Protein AF-A0ABD7X5C3-F1 (afdb_monomer_lite)

pLDDT: mean 83.84, std 7.73, range [50.41, 90.19]

Sequence (64 aa):
MTEFENVRDALKDAIEIADAKSWGDIKEGGTVRPVTIQDVQDLMQERLYNIADLLGMSDLYLDD

Secondary structure (DSSP, 8-state):
----SSHHHHHHHHHHHHH-S---EEEETTEEEEPPHHHHHHHHHHHHHHHHHHHT-GGGTS--

Radius of gyration: 13.46 Å; chains: 1; bounding box: 36×25×30 Å

Organism: Pediococcus pentosaceus (NCBI:txid1255)

Structure (mmCIF, N/CA/C/O backbone):
data_AF-A0ABD7X5C3-F1
#
_entry.id   AF-A0ABD7X5C3-F1
#
loop_
_atom_site.group_PDB
_atom_site.id
_atom_site.type_symbol
_atom_site.label_atom_id
_atom_site.label_alt_id
_atom_site.label_comp_id
_atom_site.label_asym_id
_atom_site.label_entity_id
_atom_site.label_seq_id
_atom_site.pdbx_PDB_ins_code
_atom_site.Cartn_x
_atom_site.Cartn_y
_atom_site.Cartn_z
_atom_site.occupancy
_atom_site.B_iso_or_equiv
_atom_site.auth_seq_id
_atom_site.auth_comp_id
_atom_site.auth_asym_id
_atom_site.auth_atom_id
_atom_site.pdbx_PDB_model_num
ATOM 1 N N . MET A 1 1 ? 5.179 -9.581 0.913 1.00 56.22 1 MET A N 1
ATOM 2 C CA . MET A 1 1 ? 4.113 -9.077 1.791 1.00 56.22 1 MET A CA 1
ATOM 3 C C . MET A 1 1 ? 4.765 -8.367 2.961 1.00 56.22 1 MET A C 1
ATOM 5 O O . MET A 1 1 ? 5.340 -9.015 3.827 1.00 56.22 1 MET A O 1
ATOM 9 N N . THR A 1 2 ? 4.808 -7.041 2.907 1.00 66.06 2 THR A N 1
ATOM 10 C CA . THR A 1 2 ? 5.308 -6.224 4.017 1.00 66.06 2 THR A CA 1
ATOM 11 C C . THR A 1 2 ? 4.116 -5.933 4.918 1.00 66.06 2 THR A C 1
ATOM 13 O O . THR A 1 2 ? 3.284 -5.105 4.559 1.00 66.06 2 THR A O 1
ATOM 16 N N . GLU A 1 3 ? 4.008 -6.648 6.032 1.00 70.12 3 GLU A N 1
ATOM 17 C CA . GLU A 1 3 ? 2.973 -6.418 7.043 1.00 70.12 3 GLU A CA 1
ATOM 18 C C . GLU A 1 3 ? 3.364 -5.218 7.913 1.00 70.12 3 GLU A C 1
ATOM 20 O O . GLU A 1 3 ? 4.534 -5.052 8.269 1.00 70.12 3 GLU A O 1
ATOM 25 N N . PHE A 1 4 ? 2.397 -4.365 8.241 1.00 81.50 4 PHE A N 1
ATOM 26 C CA . PHE A 1 4 ? 2.617 -3.211 9.112 1.00 81.50 4 PHE A CA 1
ATOM 27 C C . PHE A 1 4 ? 1.968 -3.438 10.469 1.00 81.50 4 PHE A C 1
ATOM 29 O O . PHE A 1 4 ? 0.858 -3.947 10.555 1.00 81.50 4 PHE A O 1
ATOM 36 N N . GLU A 1 5 ? 2.626 -2.990 11.536 1.00 80.38 5 GLU A N 1
ATOM 37 C CA . GLU A 1 5 ? 2.083 -3.095 12.896 1.00 80.38 5 GLU A CA 1
ATOM 38 C C . GLU A 1 5 ? 1.063 -1.991 13.215 1.00 80.38 5 GLU A C 1
ATOM 40 O O . GLU A 1 5 ? 0.288 -2.108 14.163 1.00 80.38 5 GLU A O 1
ATOM 45 N N . ASN A 1 6 ? 1.068 -0.887 12.459 1.00 85.88 6 ASN A N 1
ATOM 46 C CA . ASN A 1 6 ? 0.174 0.240 12.698 1.00 85.88 6 ASN A CA 1
ATOM 47 C C . ASN A 1 6 ? -0.266 0.944 11.404 1.00 85.88 6 ASN A C 1
ATOM 49 O O . ASN A 1 6 ? 0.457 1.006 10.409 1.00 85.88 6 ASN A O 1
ATOM 53 N N . VAL A 1 7 ? -1.471 1.523 11.453 1.00 88.31 7 VAL A N 1
ATOM 54 C CA . VAL A 1 7 ? -2.127 2.187 10.311 1.00 88.31 7 VAL A CA 1
ATOM 55 C C . VAL A 1 7 ? -1.310 3.370 9.789 1.00 88.31 7 VAL A C 1
ATOM 57 O O . VAL A 1 7 ? -1.318 3.654 8.595 1.00 88.31 7 VAL A O 1
ATOM 60 N N . ARG A 1 8 ? -0.598 4.076 10.675 1.00 89.00 8 ARG A N 1
ATOM 61 C CA . ARG A 1 8 ? 0.202 5.249 10.304 1.00 89.00 8 ARG A CA 1
ATOM 62 C C . ARG A 1 8 ? 1.333 4.862 9.354 1.00 89.00 8 ARG A C 1
ATOM 64 O O . ARG A 1 8 ? 1.534 5.562 8.365 1.00 89.00 8 ARG A O 1
ATOM 71 N N . ASP A 1 9 ? 2.043 3.782 9.647 1.00 88.75 9 ASP A N 1
ATOM 72 C CA . ASP A 1 9 ? 3.162 3.316 8.833 1.00 88.75 9 ASP A CA 1
ATOM 73 C C . ASP A 1 9 ? 2.666 2.745 7.503 1.00 88.75 9 ASP A C 1
ATOM 75 O O . ASP A 1 9 ? 3.219 3.079 6.456 1.00 88.75 9 ASP A O 1
ATOM 79 N N . ALA A 1 10 ? 1.549 2.011 7.525 1.00 87.62 10 ALA A N 1
ATOM 80 C CA . ALA A 1 10 ? 0.908 1.509 6.311 1.00 87.62 10 ALA A CA 1
ATOM 81 C C . ALA A 1 10 ? 0.437 2.643 5.378 1.00 87.62 10 ALA A C 1
ATOM 83 O O . ALA A 1 10 ? 0.673 2.602 4.171 1.00 87.62 10 ALA A O 1
ATOM 84 N N . LEU A 1 11 ? -0.180 3.694 5.933 1.00 87.88 11 LEU A N 1
ATOM 85 C CA . LEU A 1 11 ? -0.596 4.877 5.172 1.00 87.88 11 LEU A CA 1
ATOM 86 C C . LEU A 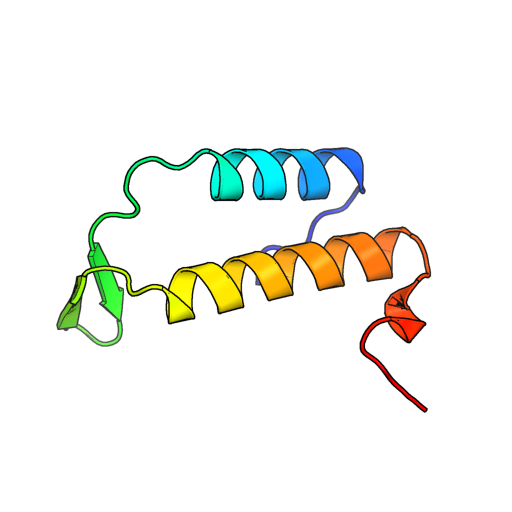1 11 ? 0.593 5.664 4.629 1.00 87.88 11 LEU A C 1
ATOM 88 O O . LEU A 1 11 ? 0.533 6.170 3.511 1.00 87.88 11 LEU A O 1
ATOM 92 N N . LYS A 1 12 ? 1.662 5.796 5.417 1.00 89.25 12 LYS A N 1
ATOM 93 C CA . LYS A 1 12 ? 2.859 6.511 4.980 1.00 89.25 12 LYS A CA 1
ATOM 94 C C . LYS A 1 12 ? 3.486 5.823 3.768 1.00 89.25 12 LYS A C 1
ATOM 96 O O . LYS A 1 12 ? 3.784 6.501 2.791 1.00 89.25 12 LYS A O 1
ATOM 101 N N . ASP A 1 13 ? 3.610 4.500 3.807 1.00 87.44 13 ASP A N 1
ATOM 102 C CA . ASP A 1 13 ? 4.122 3.717 2.681 1.00 87.44 13 ASP A CA 1
ATOM 103 C C . ASP A 1 13 ? 3.204 3.824 1.452 1.00 87.44 13 ASP A C 1
ATOM 105 O O . ASP A 1 13 ? 3.681 4.078 0.351 1.00 87.44 13 ASP A O 1
ATOM 109 N N . ALA A 1 14 ? 1.878 3.764 1.634 1.00 87.88 14 ALA A N 1
ATOM 110 C CA . ALA A 1 14 ? 0.922 3.963 0.541 1.00 87.88 14 ALA A CA 1
ATOM 111 C C . ALA A 1 14 ? 1.043 5.351 -0.124 1.00 87.88 14 ALA A C 1
ATOM 113 O O . ALA A 1 14 ? 0.916 5.472 -1.343 1.00 87.88 14 ALA A O 1
ATOM 114 N N . ILE A 1 15 ? 1.316 6.402 0.657 1.00 88.00 15 ILE A N 1
ATOM 115 C CA . ILE A 1 15 ? 1.566 7.753 0.133 1.00 88.00 15 ILE A CA 1
ATOM 116 C C . ILE A 1 15 ? 2.889 7.802 -0.639 1.00 88.00 15 ILE A C 1
ATOM 118 O O . ILE A 1 15 ? 2.933 8.391 -1.716 1.00 88.00 15 ILE A O 1
ATOM 122 N N . GLU A 1 16 ? 3.951 7.182 -0.121 1.00 88.19 16 GLU A N 1
ATOM 123 C CA . GLU A 1 16 ? 5.252 7.111 -0.805 1.00 88.19 16 GLU A CA 1
ATOM 124 C C . GLU A 1 16 ? 5.146 6.359 -2.139 1.00 88.19 16 GLU A C 1
ATOM 126 O O . GLU A 1 16 ? 5.716 6.790 -3.141 1.00 88.19 16 GLU A O 1
ATOM 131 N N . ILE A 1 17 ? 4.345 5.293 -2.170 1.00 86.00 17 ILE A N 1
ATOM 132 C CA . ILE A 1 17 ? 3.980 4.561 -3.382 1.00 86.00 17 ILE A CA 1
ATOM 133 C C . ILE A 1 17 ? 3.238 5.497 -4.348 1.00 86.00 17 ILE A C 1
ATOM 135 O O . ILE A 1 17 ? 3.639 5.654 -5.497 1.00 86.00 17 ILE A O 1
ATOM 139 N N . ALA A 1 18 ? 2.188 6.183 -3.898 1.00 84.81 18 ALA A N 1
ATOM 140 C CA . ALA A 1 18 ? 1.404 7.065 -4.764 1.00 84.81 18 ALA A CA 1
ATOM 141 C C . ALA A 1 18 ? 2.206 8.255 -5.335 1.00 84.81 18 ALA A C 1
ATOM 143 O O . ALA A 1 18 ? 1.930 8.692 -6.453 1.00 84.81 18 ALA A O 1
ATOM 144 N N . ASP A 1 19 ? 3.188 8.772 -4.591 1.00 86.69 19 ASP A N 1
ATOM 145 C CA . ASP A 1 19 ? 4.029 9.908 -5.004 1.00 86.69 19 ASP A CA 1
ATOM 146 C C . ASP A 1 19 ? 5.268 9.485 -5.820 1.00 86.69 19 ASP A C 1
ATOM 148 O O . ASP A 1 19 ? 6.020 10.324 -6.331 1.00 86.69 19 ASP A O 1
ATOM 152 N N . ALA A 1 20 ? 5.498 8.178 -5.985 1.00 82.69 20 ALA A N 1
ATOM 153 C CA . ALA A 1 20 ? 6.629 7.666 -6.741 1.00 82.69 20 ALA A CA 1
ATOM 154 C C . ALA A 1 20 ? 6.540 8.087 -8.219 1.00 82.69 20 ALA A C 1
ATOM 156 O O . ALA A 1 20 ? 5.743 7.585 -9.012 1.00 82.69 20 ALA A O 1
ATOM 157 N N . LYS A 1 21 ? 7.428 9.004 -8.620 1.00 75.00 21 LYS A N 1
ATOM 158 C CA . LYS A 1 21 ? 7.513 9.518 -10.002 1.00 75.00 21 LYS A CA 1
ATOM 159 C C . LYS A 1 21 ? 8.022 8.485 -11.007 1.00 75.00 21 LYS A C 1
ATOM 161 O O . LYS A 1 21 ? 7.794 8.630 -12.205 1.00 75.00 21 LYS A O 1
ATOM 166 N N . SER A 1 22 ? 8.750 7.476 -10.536 1.00 77.50 22 SER A N 1
ATOM 167 C CA . SER A 1 22 ? 9.212 6.349 -11.341 1.00 77.50 22 SER A CA 1
ATOM 168 C C . SER A 1 22 ? 9.500 5.155 -10.448 1.00 77.50 22 SER A C 1
ATOM 170 O O . SER A 1 22 ? 10.102 5.313 -9.389 1.00 77.50 22 SER A O 1
ATOM 172 N N . TRP A 1 23 ? 9.164 3.972 -10.938 1.00 78.75 23 TRP A N 1
ATOM 173 C CA . TRP A 1 23 ? 9.272 2.729 -10.184 1.00 78.75 23 TRP A CA 1
ATOM 174 C C . TRP A 1 23 ? 10.492 1.876 -10.551 1.00 78.75 23 TRP A C 1
ATOM 176 O O . TRP A 1 23 ? 10.824 0.930 -9.846 1.00 78.75 23 TRP A O 1
ATOM 186 N N . GLY A 1 24 ? 11.201 2.244 -11.622 1.00 83.75 24 GLY A N 1
ATOM 187 C CA . GLY A 1 24 ? 12.389 1.533 -12.087 1.00 83.75 24 GLY A CA 1
ATOM 188 C C . GLY A 1 24 ? 12.069 0.157 -12.676 1.00 83.75 24 GLY A C 1
ATOM 189 O O . GLY A 1 24 ? 11.009 -0.044 -13.273 1.00 83.75 24 GLY A O 1
ATOM 190 N N . ASP A 1 25 ? 13.011 -0.771 -12.508 1.00 86.31 25 ASP A N 1
ATOM 191 C CA . ASP A 1 25 ? 12.916 -2.139 -13.009 1.00 86.31 25 ASP A CA 1
ATOM 192 C C . ASP A 1 25 ? 12.797 -3.141 -11.855 1.00 86.31 25 ASP A C 1
ATOM 194 O O . ASP A 1 25 ? 13.495 -3.037 -10.842 1.00 86.31 25 ASP A O 1
ATOM 198 N N . ILE A 1 26 ? 11.957 -4.157 -12.042 1.00 81.75 26 ILE A N 1
ATOM 199 C CA . ILE A 1 26 ? 11.793 -5.279 -11.116 1.00 81.75 26 ILE A CA 1
ATOM 200 C C . ILE A 1 26 ? 12.650 -6.443 -11.596 1.00 81.75 26 ILE A C 1
ATOM 202 O O . ILE A 1 26 ? 12.753 -6.715 -12.798 1.00 81.75 26 ILE A O 1
ATOM 206 N N . LYS A 1 27 ? 13.252 -7.160 -10.647 1.00 81.00 27 LYS A N 1
ATOM 207 C CA . LYS A 1 27 ? 14.031 -8.365 -10.915 1.00 81.00 27 LYS A CA 1
ATOM 208 C C . LYS A 1 27 ? 13.297 -9.585 -10.369 1.00 81.00 27 LYS A C 1
ATOM 210 O O . LYS A 1 27 ? 13.349 -9.857 -9.175 1.00 81.00 27 LYS A O 1
ATOM 215 N N . GLU A 1 28 ? 12.653 -10.333 -11.256 1.00 76.12 28 GLU A N 1
ATOM 216 C CA . GLU A 1 28 ? 11.931 -11.568 -10.934 1.00 76.12 28 GLU A CA 1
ATOM 217 C C . GLU A 1 28 ? 12.533 -12.744 -11.701 1.00 76.12 28 GLU A C 1
ATOM 219 O O . GLU A 1 28 ? 12.752 -12.672 -12.910 1.00 76.12 28 GLU A O 1
ATOM 224 N N . GLY A 1 29 ? 12.832 -13.843 -11.001 1.00 74.38 29 GLY A N 1
ATOM 225 C CA . GLY A 1 29 ? 13.267 -15.092 -11.642 1.00 74.38 29 GLY A CA 1
ATOM 226 C C . GLY A 1 29 ? 14.516 -14.966 -12.527 1.00 74.38 29 GLY A C 1
ATOM 227 O O . GLY A 1 29 ? 14.666 -15.711 -13.489 1.00 74.38 29 GLY A O 1
ATOM 228 N N . GLY A 1 30 ? 15.399 -14.001 -12.244 1.00 82.81 30 GLY A N 1
ATOM 229 C CA . GLY A 1 30 ? 16.598 -13.732 -13.048 1.00 82.81 30 GLY A CA 1
ATOM 230 C C . GLY A 1 30 ? 16.374 -12.835 -14.272 1.00 82.81 30 GLY A C 1
ATOM 231 O O . GLY A 1 30 ? 17.350 -12.479 -14.930 1.00 82.81 30 GLY A O 1
ATOM 232 N N . THR A 1 31 ? 15.137 -12.412 -14.540 1.00 79.12 31 THR A N 1
ATOM 233 C CA . THR A 1 31 ? 14.800 -11.458 -15.605 1.00 79.12 31 THR A CA 1
ATOM 234 C C . THR A 1 31 ? 14.580 -10.071 -15.009 1.00 79.12 31 THR A C 1
ATOM 236 O O . THR A 1 31 ? 13.993 -9.932 -13.938 1.00 79.12 31 THR A O 1
ATOM 239 N N . VAL A 1 32 ? 15.079 -9.041 -15.694 1.00 87.56 32 VAL A N 1
ATOM 240 C CA . VAL A 1 32 ? 14.835 -7.634 -15.355 1.00 87.56 32 VAL A CA 1
ATOM 241 C C . VAL A 1 32 ? 13.783 -7.107 -16.323 1.00 87.56 32 VAL A C 1
ATOM 243 O O . VAL A 1 32 ? 13.975 -7.207 -17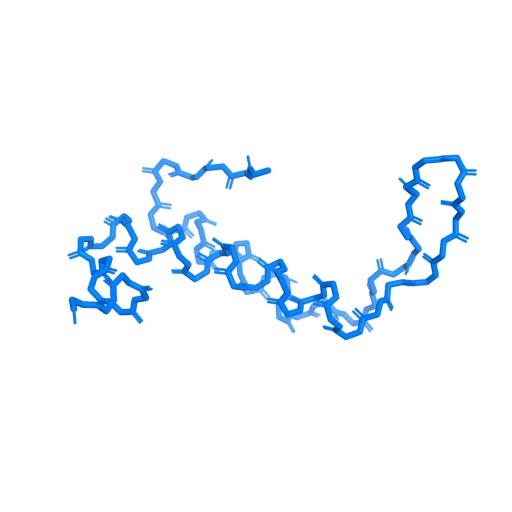.537 1.00 87.56 32 VAL A O 1
ATOM 246 N N . ARG A 1 33 ? 12.677 -6.578 -15.799 1.00 88.75 33 ARG A N 1
ATOM 247 C CA . ARG A 1 33 ? 11.622 -5.940 -16.598 1.00 88.75 33 ARG A CA 1
ATOM 248 C C . ARG A 1 33 ? 11.227 -4.597 -15.983 1.00 88.75 33 ARG A C 1
ATOM 250 O O . ARG A 1 33 ? 11.269 -4.480 -14.757 1.00 88.75 33 ARG A O 1
ATOM 257 N N . PRO A 1 34 ? 10.814 -3.611 -16.793 1.00 87.38 34 PRO A N 1
ATOM 258 C CA . PRO A 1 34 ? 10.275 -2.368 -16.263 1.00 87.38 34 PRO A CA 1
ATOM 259 C C . PRO A 1 34 ? 9.017 -2.639 -15.439 1.00 87.38 34 PRO A C 1
ATOM 261 O O . PRO A 1 34 ? 8.220 -3.525 -15.775 1.00 87.38 34 PRO A O 1
ATOM 264 N N . VAL A 1 35 ? 8.846 -1.862 -14.370 1.00 87.62 35 VAL A N 1
ATOM 265 C CA . VAL A 1 35 ? 7.612 -1.861 -13.581 1.00 87.62 35 VAL A CA 1
ATOM 266 C C . VAL A 1 35 ? 6.444 -1.471 -14.480 1.00 87.62 35 VAL A C 1
ATOM 268 O O . VAL A 1 35 ? 6.482 -0.463 -15.190 1.00 87.62 35 VAL A O 1
ATOM 271 N N . THR A 1 36 ? 5.397 -2.282 -14.446 1.00 87.81 36 THR A N 1
ATOM 272 C CA . THR A 1 36 ? 4.144 -2.028 -15.147 1.00 87.81 36 THR A CA 1
ATOM 273 C C . THR A 1 36 ? 3.138 -1.362 -14.217 1.00 87.81 36 THR A C 1
ATOM 275 O O . THR A 1 36 ? 3.263 -1.399 -12.995 1.00 87.81 36 THR A O 1
ATOM 278 N N . ILE A 1 37 ? 2.092 -0.775 -14.801 1.00 85.81 37 ILE A N 1
ATOM 279 C CA . ILE A 1 37 ? 0.972 -0.221 -14.029 1.00 85.81 37 ILE A CA 1
ATOM 280 C C . ILE A 1 37 ? 0.321 -1.307 -13.160 1.00 85.81 37 ILE A C 1
ATOM 282 O O . ILE A 1 37 ? -0.086 -1.005 -12.044 1.00 85.81 37 ILE A O 1
ATOM 286 N N . GLN A 1 38 ? 0.268 -2.555 -13.641 1.00 86.38 38 GLN A N 1
ATOM 287 C CA . GLN A 1 38 ? -0.299 -3.668 -12.883 1.00 86.38 38 GLN A CA 1
ATOM 288 C C . GLN A 1 38 ? 0.494 -3.932 -11.600 1.00 86.38 38 GLN A C 1
ATOM 290 O O . GLN A 1 38 ? -0.106 -4.034 -10.542 1.00 86.38 38 GLN A O 1
ATOM 295 N N . ASP A 1 39 ? 1.829 -3.932 -11.659 1.00 87.00 39 ASP A N 1
ATOM 296 C CA . ASP A 1 39 ? 2.658 -4.150 -10.464 1.00 87.00 39 ASP A CA 1
ATOM 297 C C . ASP A 1 39 ? 2.422 -3.063 -9.401 1.00 87.00 39 ASP A C 1
ATOM 299 O O . ASP A 1 39 ? 2.412 -3.335 -8.202 1.00 87.00 39 ASP A O 1
ATOM 303 N N . VAL A 1 40 ? 2.213 -1.815 -9.839 1.00 86.25 40 VAL A N 1
ATOM 304 C CA . VAL A 1 40 ? 1.894 -0.697 -8.938 1.00 86.25 40 VAL A CA 1
ATOM 305 C C . VAL A 1 40 ? 0.494 -0.853 -8.350 1.00 86.25 40 VAL A C 1
ATOM 307 O O . VAL A 1 40 ? 0.295 -0.562 -7.173 1.00 86.25 40 VAL A O 1
ATOM 310 N N . GLN A 1 41 ? -0.476 -1.305 -9.149 1.00 86.50 41 GLN A N 1
ATOM 311 C CA . GLN A 1 41 ? -1.829 -1.589 -8.671 1.00 86.50 41 GLN A CA 1
ATOM 312 C C . GLN A 1 41 ? -1.826 -2.711 -7.636 1.00 86.50 41 GLN A C 1
ATOM 314 O O . GLN A 1 41 ? -2.430 -2.535 -6.583 1.00 86.50 41 GLN A O 1
ATOM 319 N N . ASP A 1 42 ? -1.096 -3.794 -7.889 1.00 88.88 42 ASP A N 1
ATOM 320 C CA . ASP A 1 42 ? -0.981 -4.930 -6.975 1.00 88.88 42 ASP A CA 1
ATOM 321 C C . ASP A 1 42 ? -0.326 -4.491 -5.656 1.00 88.88 42 ASP A C 1
ATOM 323 O O . ASP A 1 42 ? -0.857 -4.748 -4.575 1.00 88.88 42 ASP A O 1
ATOM 327 N N . LEU A 1 43 ? 0.768 -3.722 -5.72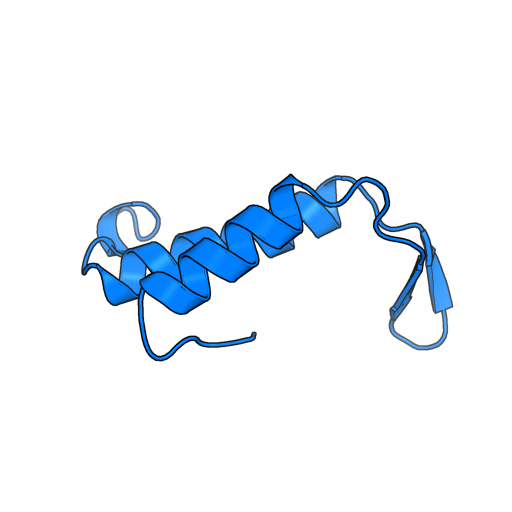8 1.00 87.44 43 LEU A N 1
ATOM 328 C CA . LEU A 1 43 ? 1.432 -3.165 -4.547 1.00 87.44 43 LEU A CA 1
ATOM 329 C C . LEU A 1 43 ? 0.503 -2.235 -3.751 1.00 87.44 43 LEU A C 1
ATOM 331 O O . LEU A 1 43 ? 0.456 -2.291 -2.520 1.00 87.44 43 LEU A O 1
ATOM 335 N N . MET A 1 44 ? -0.253 -1.381 -4.444 1.00 88.06 44 MET A N 1
ATOM 336 C CA . MET A 1 44 ? -1.215 -0.480 -3.813 1.00 88.06 44 MET A CA 1
ATOM 337 C C . MET A 1 44 ? -2.358 -1.260 -3.156 1.00 88.06 44 MET A C 1
ATOM 339 O O . MET A 1 44 ? -2.765 -0.936 -2.042 1.00 88.06 44 MET A O 1
ATOM 343 N N . GLN A 1 45 ? -2.854 -2.306 -3.813 1.00 89.19 45 GLN A N 1
ATOM 344 C CA . GLN A 1 45 ? -3.913 -3.169 -3.302 1.00 89.19 45 GLN A CA 1
ATOM 345 C C . GLN A 1 45 ? -3.462 -3.896 -2.030 1.00 89.19 45 GLN A C 1
ATOM 347 O O . GLN A 1 45 ? -4.182 -3.870 -1.033 1.00 89.19 45 GLN A O 1
ATOM 352 N N . GLU A 1 46 ? -2.233 -4.423 -2.002 1.00 88.62 46 GLU A N 1
ATOM 353 C CA . GLU A 1 46 ? -1.639 -4.987 -0.782 1.00 88.62 46 GLU A CA 1
ATOM 354 C C . GLU A 1 46 ? -1.602 -3.969 0.369 1.00 88.62 46 GLU A C 1
ATOM 356 O O . GLU A 1 46 ? -1.859 -4.325 1.525 1.00 88.62 46 GLU A O 1
ATOM 361 N N . ARG A 1 47 ? -1.293 -2.694 0.084 1.00 88.50 47 ARG A N 1
ATOM 362 C CA . ARG A 1 47 ? -1.271 -1.644 1.118 1.00 88.50 47 ARG A CA 1
ATOM 363 C C . ARG A 1 47 ? -2.657 -1.322 1.633 1.00 88.50 47 ARG A C 1
ATOM 365 O O . ARG A 1 47 ? -2.835 -1.213 2.843 1.00 88.50 47 ARG A O 1
ATOM 372 N N . LEU A 1 48 ? -3.628 -1.203 0.737 1.00 88.62 48 LEU A N 1
ATOM 373 C CA . LEU A 1 48 ? -5.013 -0.925 1.101 1.00 88.62 48 LEU A CA 1
ATOM 374 C C . LEU A 1 48 ? -5.607 -2.053 1.950 1.00 88.62 48 LEU A C 1
ATOM 376 O O . LEU A 1 48 ? -6.279 -1.756 2.933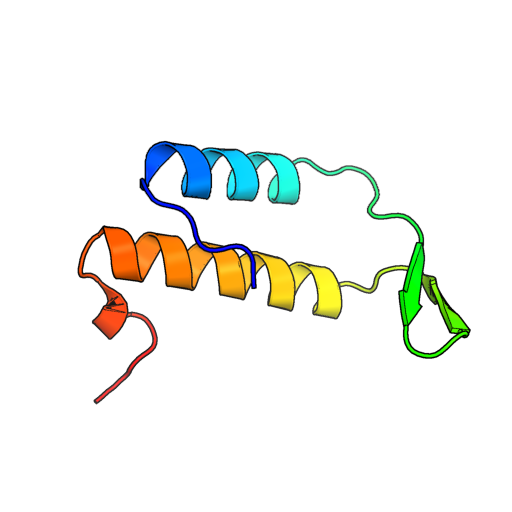 1.00 88.62 48 LEU A O 1
ATOM 380 N N . TYR A 1 49 ? -5.302 -3.316 1.640 1.00 90.19 49 TYR A N 1
ATOM 381 C CA . TYR A 1 49 ? -5.752 -4.460 2.439 1.00 90.19 49 TYR A CA 1
ATOM 382 C C . TYR A 1 49 ? -5.125 -4.470 3.829 1.00 90.19 49 TYR A C 1
ATOM 384 O O . TYR A 1 49 ? -5.849 -4.563 4.811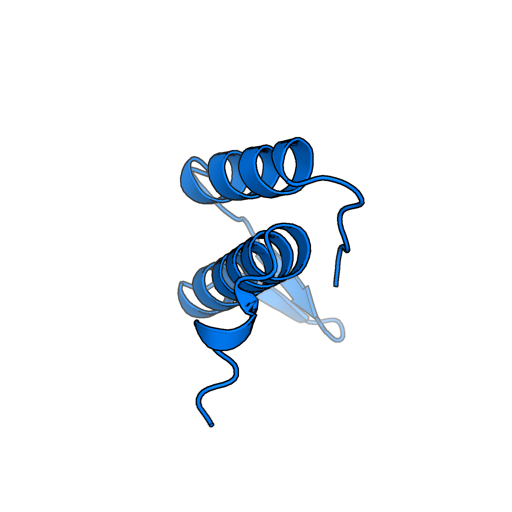 1.00 90.19 49 TYR A O 1
ATOM 392 N N . ASN A 1 50 ? -3.813 -4.231 3.941 1.00 88.50 50 ASN A N 1
ATOM 393 C CA . ASN A 1 50 ? -3.164 -4.087 5.250 1.00 88.50 50 ASN A CA 1
ATOM 394 C C . ASN A 1 50 ? -3.772 -2.939 6.077 1.00 88.50 50 ASN A C 1
ATOM 396 O O . ASN A 1 50 ? -3.986 -3.080 7.278 1.00 88.50 50 ASN A O 1
ATOM 400 N N . ILE A 1 51 ? -4.052 -1.790 5.450 1.00 90.00 51 ILE A N 1
ATOM 401 C CA . ILE A 1 51 ? -4.702 -0.656 6.127 1.00 90.00 51 ILE A CA 1
ATOM 402 C C . ILE A 1 51 ? -6.103 -1.048 6.601 1.00 90.00 51 ILE A C 1
ATOM 404 O O . ILE A 1 51 ? -6.465 -0.745 7.736 1.00 90.00 51 ILE A O 1
ATOM 408 N N . ALA A 1 52 ? -6.878 -1.715 5.749 1.00 88.56 52 ALA A N 1
ATOM 409 C CA . ALA A 1 52 ? -8.216 -2.179 6.074 1.00 88.56 52 ALA A CA 1
ATOM 410 C C . ALA A 1 52 ? -8.198 -3.210 7.216 1.00 88.56 52 ALA A C 1
ATOM 412 O O . ALA A 1 52 ? -8.941 -3.029 8.177 1.00 88.56 52 ALA A O 1
ATOM 413 N N . ASP A 1 53 ? -7.291 -4.189 7.203 1.00 89.19 53 ASP A N 1
ATOM 414 C CA . ASP A 1 53 ? -7.103 -5.149 8.301 1.00 89.19 53 ASP A CA 1
ATOM 415 C C . ASP A 1 53 ? -6.785 -4.458 9.630 1.00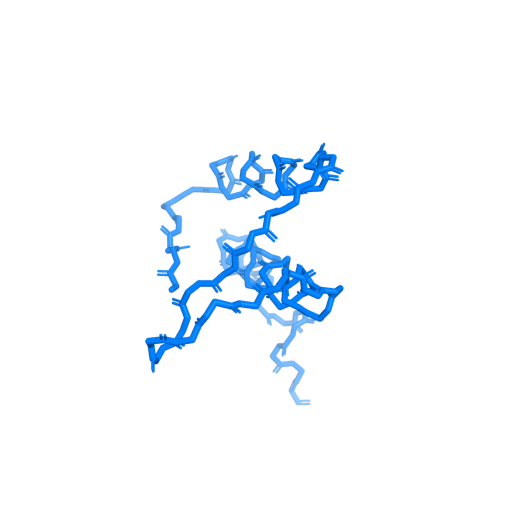 89.19 53 ASP A C 1
ATOM 417 O O . ASP A 1 53 ? -7.416 -4.725 10.655 1.00 89.19 53 ASP A O 1
ATOM 421 N N . LEU A 1 54 ? -5.853 -3.503 9.620 1.00 89.62 54 LEU A N 1
ATOM 422 C CA . LEU A 1 54 ? -5.474 -2.753 10.820 1.00 89.62 54 LEU A CA 1
ATOM 423 C C . LEU A 1 54 ? -6.603 -1.856 11.351 1.00 89.62 54 LEU A C 1
ATOM 425 O O . LEU A 1 54 ? -6.618 -1.515 12.536 1.00 89.62 54 LEU A O 1
ATOM 429 N N . LEU A 1 55 ? -7.538 -1.463 10.486 1.00 89.25 55 LEU A N 1
ATOM 430 C CA . LEU A 1 55 ? -8.731 -0.697 10.844 1.00 89.25 55 LEU A CA 1
ATOM 431 C C . LEU A 1 55 ? -9.937 -1.585 11.187 1.00 89.25 55 LEU A C 1
ATOM 433 O O . LEU A 1 55 ? -10.970 -1.048 11.589 1.00 89.25 55 LEU A O 1
ATOM 437 N N . GLY A 1 56 ? -9.824 -2.911 11.051 1.00 88.00 56 GLY A N 1
ATOM 438 C CA . GLY A 1 56 ? -10.947 -3.839 11.202 1.00 88.00 56 GLY A CA 1
ATOM 439 C C . GLY A 1 56 ? -12.014 -3.685 10.113 1.00 88.00 56 GLY A C 1
ATOM 440 O O . GLY A 1 56 ? -13.180 -3.967 10.368 1.00 88.00 56 GLY A O 1
ATOM 441 N N . MET A 1 57 ? -11.615 -3.203 8.934 1.00 90.12 57 MET A N 1
ATOM 442 C CA . MET A 1 57 ? -12.446 -2.966 7.748 1.00 90.12 57 MET A CA 1
ATOM 443 C C . MET A 1 57 ? -12.189 -4.013 6.653 1.00 90.12 57 MET A C 1
ATOM 445 O O . MET A 1 57 ? -12.229 -3.712 5.457 1.00 90.12 57 MET A O 1
ATOM 449 N N . SER A 1 58 ? -11.842 -5.241 7.042 1.00 85.31 58 SER A N 1
ATOM 450 C CA . SER A 1 58 ? -11.540 -6.317 6.092 1.00 85.31 58 SER A CA 1
ATOM 451 C C . SER A 1 58 ? -12.747 -6.666 5.202 1.00 85.31 58 SER A C 1
ATOM 453 O O . SER A 1 58 ? -12.575 -7.230 4.125 1.00 85.31 58 SER A O 1
ATOM 455 N N . ASP A 1 59 ? -13.958 -6.254 5.593 1.00 85.81 59 ASP A N 1
ATOM 456 C CA . ASP A 1 59 ? -15.189 -6.329 4.796 1.00 85.81 59 ASP A CA 1
ATOM 457 C C . ASP A 1 59 ? -15.089 -5.612 3.440 1.00 85.81 59 ASP A C 1
ATOM 459 O O . ASP A 1 59 ? -15.775 -5.993 2.499 1.00 85.81 59 ASP A O 1
ATOM 463 N N . LEU A 1 60 ? -14.192 -4.630 3.293 1.00 82.81 60 LEU A N 1
ATOM 464 C CA . LEU A 1 60 ? -14.004 -3.878 2.044 1.00 82.81 60 LEU A CA 1
ATOM 465 C C . LEU A 1 60 ? -13.479 -4.713 0.866 1.00 82.81 60 LEU A C 1
ATOM 467 O O . LEU A 1 60 ? -13.539 -4.258 -0.277 1.00 82.81 60 LEU A O 1
ATOM 471 N N . TYR A 1 61 ? -12.900 -5.881 1.128 1.00 82.06 61 TYR A N 1
ATOM 472 C CA . TYR A 1 61 ? -12.333 -6.750 0.091 1.00 82.06 61 TYR A CA 1
ATOM 473 C C . TYR A 1 61 ? -12.542 -8.239 0.346 1.00 82.06 61 TYR A C 1
ATOM 475 O O . TYR A 1 61 ? -12.231 -9.049 -0.527 1.00 82.06 61 TYR A O 1
ATOM 483 N N . LEU A 1 62 ? -13.048 -8.600 1.524 1.00 80.25 62 LEU A N 1
ATOM 484 C CA . LEU A 1 62 ? -13.452 -9.960 1.849 1.00 80.25 62 LEU A CA 1
ATOM 485 C C . LEU A 1 62 ? -14.921 -10.251 1.521 1.00 80.25 62 LEU A C 1
ATOM 487 O O . LEU A 1 62 ? -15.364 -11.286 1.994 1.00 80.25 62 LEU A O 1
ATOM 491 N N . ASP A 1 63 ? -15.622 -9.383 0.764 1.00 66.19 63 ASP A N 1
ATOM 492 C CA . ASP A 1 63 ? -17.014 -9.537 0.268 1.00 66.19 63 ASP A CA 1
ATOM 493 C C . ASP A 1 63 ? -17.628 -10.918 0.603 1.00 66.19 63 ASP A C 1
ATOM 495 O O . ASP A 1 63 ? -17.235 -11.929 0.014 1.00 66.19 63 ASP A O 1
ATOM 499 N N . ASP A 1 64 ? -18.552 -10.940 1.574 1.00 50.41 64 ASP A N 1
ATOM 500 C CA . ASP A 1 64 ? -19.320 -12.126 2.009 1.00 50.41 64 ASP A CA 1
ATOM 501 C C . ASP A 1 64 ? -20.089 -12.790 0.842 1.00 50.41 64 ASP A C 1
ATOM 503 O O . ASP A 1 64 ? -20.747 -12.059 0.057 1.00 50.41 64 ASP A O 1
#

Foldseek 3Di:
DDADPALVVLVVVLVVLVPPPADAWDQDPNDTDGDDPVNSVVVNVVSVCNNCVNVVNNCVPVPD